Protein AF-A0A3B8RUN2-F1 (afdb_monomer_lite)

Foldseek 3Di:
DFEAEDEQEDVSVVVLVPPPCSVVVVVVNVVVGVYYHYHYDDLPVLCVVCVVVVHHFDDDPNDTDQDPVSVVD

Sequence (73 aa):
MKTAVIKLSGKSIDQFLAEENWTTQIRNLLLEYDGLIMVHGAGNIISDWATKLGCKSEFVNGHRVTNDDMMDI

Structure (mmCIF, N/CA/C/O backbone):
data_AF-A0A3B8RUN2-F1
#
_entry.id   AF-A0A3B8RUN2-F1
#
loop_
_atom_site.group_PDB
_atom_site.id
_atom_site.type_symbol
_atom_si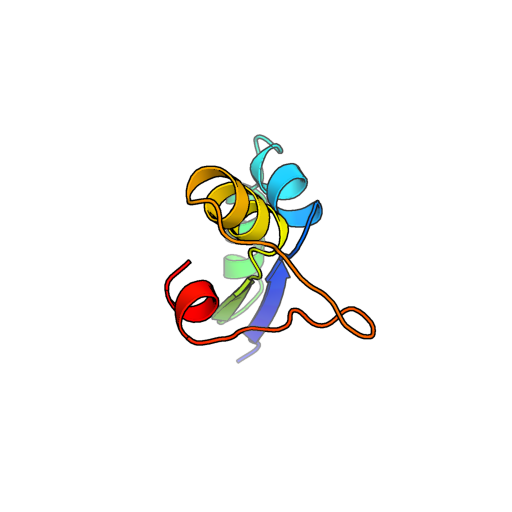te.label_atom_id
_atom_site.label_alt_id
_atom_site.label_comp_id
_atom_site.label_asym_id
_atom_site.label_entity_id
_atom_site.label_seq_id
_atom_site.pdbx_PDB_ins_code
_atom_site.Cartn_x
_atom_site.Cartn_y
_atom_site.Cartn_z
_atom_site.occupancy
_atom_site.B_iso_or_equiv
_atom_site.auth_seq_id
_atom_site.auth_comp_id
_atom_site.auth_asym_id
_atom_site.auth_atom_id
_atom_site.pdbx_PDB_model_num
ATOM 1 N N . MET A 1 1 ? -24.972 -1.760 10.468 1.00 84.50 1 MET A N 1
ATOM 2 C CA . MET A 1 1 ? -23.628 -2.193 10.063 1.00 84.50 1 MET A CA 1
ATOM 3 C C . MET A 1 1 ? -22.977 -1.081 9.257 1.00 84.50 1 MET A C 1
ATOM 5 O O . MET A 1 1 ? -23.459 -0.785 8.167 1.00 84.50 1 MET A O 1
ATOM 9 N N . LYS A 1 2 ? -21.962 -0.414 9.805 1.00 94.81 2 LYS A N 1
ATOM 10 C CA . LYS A 1 2 ? -21.134 0.575 9.108 1.00 94.81 2 LYS A CA 1
ATOM 11 C C . LYS A 1 2 ? -19.763 -0.034 8.852 1.00 94.81 2 LYS A C 1
ATOM 13 O O . LYS A 1 2 ? -19.093 -0.447 9.791 1.00 94.81 2 LYS A O 1
ATOM 18 N N . THR A 1 3 ? -19.351 -0.063 7.591 1.00 96.94 3 THR A N 1
ATOM 19 C CA . THR A 1 3 ? -18.040 -0.573 7.185 1.00 96.94 3 THR A CA 1
ATOM 20 C C . THR A 1 3 ? -17.161 0.586 6.745 1.00 96.94 3 THR A C 1
ATOM 22 O O . THR A 1 3 ? -17.560 1.366 5.880 1.00 96.94 3 THR A O 1
ATOM 25 N N . ALA A 1 4 ? -15.969 0.690 7.323 1.00 96.75 4 ALA A N 1
ATOM 26 C CA . ALA A 1 4 ? -14.932 1.590 6.844 1.00 96.75 4 ALA A CA 1
ATOM 27 C C . ALA A 1 4 ? -14.145 0.915 5.715 1.00 96.75 4 ALA A C 1
ATOM 29 O O . ALA A 1 4 ? -13.709 -0.228 5.852 1.00 96.75 4 ALA A O 1
ATOM 30 N N . VAL A 1 5 ? -13.937 1.630 4.609 1.00 97.06 5 VAL A N 1
ATOM 31 C CA . VAL A 1 5 ? -13.053 1.200 3.518 1.00 97.06 5 VAL A CA 1
ATOM 32 C C . VAL A 1 5 ? -11.929 2.217 3.396 1.00 97.06 5 VAL A C 1
ATOM 34 O O . VAL A 1 5 ? -12.183 3.389 3.125 1.00 97.06 5 VAL A O 1
ATOM 37 N N . ILE A 1 6 ? -10.692 1.775 3.602 1.00 94.69 6 ILE A N 1
ATOM 38 C CA . ILE A 1 6 ? -9.512 2.641 3.608 1.00 94.69 6 ILE A CA 1
ATOM 39 C C . ILE A 1 6 ? -8.583 2.219 2.481 1.00 94.69 6 ILE A C 1
ATOM 41 O O . ILE A 1 6 ? -8.135 1.075 2.429 1.00 94.69 6 ILE A O 1
ATOM 45 N N . LYS A 1 7 ? -8.260 3.164 1.595 1.00 95.19 7 LYS A N 1
ATOM 46 C CA . LYS A 1 7 ? -7.208 2.996 0.592 1.00 95.19 7 LYS A CA 1
ATOM 47 C C . LYS A 1 7 ? -5.906 3.610 1.104 1.00 95.19 7 LYS A C 1
ATOM 49 O O . LYS A 1 7 ? -5.802 4.831 1.178 1.00 95.19 7 LYS A O 1
ATOM 54 N N . LEU A 1 8 ? -4.912 2.778 1.400 1.00 93.12 8 LEU A N 1
ATOM 55 C CA . LEU A 1 8 ? -3.552 3.215 1.732 1.00 93.12 8 LEU A CA 1
ATOM 56 C C . LEU A 1 8 ? -2.656 3.011 0.509 1.00 93.12 8 LEU A C 1
ATOM 58 O O . LEU A 1 8 ? -2.528 1.897 0.009 1.00 93.12 8 LEU A O 1
ATOM 62 N N . SER A 1 9 ? -2.055 4.072 -0.033 1.00 90.69 9 SER A N 1
ATOM 63 C CA . SER A 1 9 ? -1.275 3.952 -1.273 1.00 90.69 9 SER A CA 1
ATOM 64 C C . SER A 1 9 ? -0.184 5.005 -1.411 1.00 90.69 9 SER A C 1
ATOM 66 O O . SER A 1 9 ? -0.332 6.136 -0.960 1.00 90.69 9 SER A O 1
ATOM 68 N N . GLY A 1 10 ? 0.893 4.650 -2.113 1.00 88.19 10 GLY A N 1
ATOM 69 C CA . GLY A 1 10 ? 2.026 5.550 -2.320 1.00 88.19 10 GLY A CA 1
ATOM 70 C C . GLY A 1 10 ? 2.709 5.897 -0.998 1.00 88.19 10 GLY A C 1
ATOM 71 O O . GLY A 1 10 ? 2.752 5.075 -0.087 1.00 88.19 10 GLY A O 1
ATOM 72 N N . LYS A 1 11 ? 3.199 7.136 -0.880 1.00 88.06 11 LYS A N 1
ATOM 73 C CA . LYS A 1 11 ? 3.940 7.609 0.303 1.00 88.06 11 LYS A CA 1
ATOM 74 C C . LYS A 1 11 ? 3.146 7.519 1.611 1.00 88.06 11 LYS A C 1
ATOM 76 O O . LYS A 1 11 ? 3.751 7.482 2.675 1.00 88.06 11 LYS A O 1
ATOM 81 N N . SER A 1 12 ? 1.812 7.478 1.541 1.00 89.44 12 SER A N 1
ATOM 82 C CA . SER A 1 12 ? 0.975 7.385 2.737 1.00 89.44 12 SER A CA 1
ATOM 83 C C . SER A 1 12 ? 1.122 6.040 3.447 1.00 89.44 12 SER A C 1
ATOM 85 O O . SER A 1 12 ? 0.865 5.983 4.639 1.00 89.44 12 SER A O 1
ATOM 87 N N . ILE A 1 13 ? 1.512 4.967 2.741 1.00 91.12 13 ILE A N 1
ATOM 88 C CA . ILE A 1 13 ? 1.784 3.666 3.371 1.00 91.12 13 ILE A CA 1
ATOM 89 C C . ILE A 1 13 ? 3.005 3.799 4.280 1.00 91.12 13 ILE A C 1
ATOM 91 O O . ILE A 1 13 ? 2.922 3.473 5.458 1.00 91.12 13 ILE A O 1
ATOM 95 N N . ASP A 1 14 ? 4.109 4.327 3.747 1.00 90.19 14 ASP A N 1
ATOM 96 C CA . ASP A 1 14 ? 5.365 4.454 4.491 1.00 90.19 14 ASP A CA 1
ATOM 97 C C . ASP A 1 14 ? 5.203 5.391 5.692 1.00 90.19 14 ASP A C 1
ATOM 99 O O . ASP A 1 14 ? 5.658 5.0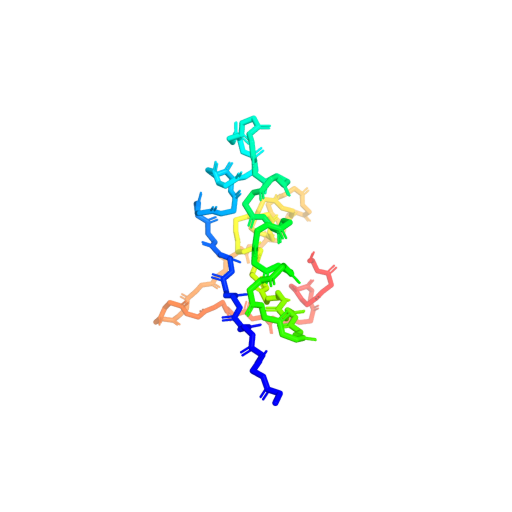80 6.787 1.00 90.19 14 ASP A O 1
ATOM 103 N N . GLN A 1 15 ? 4.504 6.516 5.504 1.00 91.44 15 GLN A N 1
ATOM 104 C CA . GLN A 1 15 ? 4.212 7.465 6.580 1.00 91.44 15 GLN A CA 1
ATOM 105 C C . GLN A 1 15 ? 3.340 6.838 7.665 1.00 91.44 15 GLN A C 1
ATOM 107 O O . GLN A 1 15 ? 3.696 6.905 8.835 1.00 91.44 15 GLN A O 1
ATOM 112 N N . PHE A 1 16 ? 2.245 6.181 7.272 1.00 92.19 16 PHE A N 1
ATOM 113 C CA . PHE A 1 16 ? 1.347 5.522 8.212 1.00 92.19 16 PHE A CA 1
ATOM 114 C C . PHE A 1 16 ? 2.073 4.446 9.022 1.00 92.19 16 PHE A C 1
ATOM 116 O O . PHE A 1 16 ? 1.925 4.392 10.233 1.00 92.19 16 PHE A O 1
ATOM 123 N N . LEU A 1 17 ? 2.894 3.614 8.378 1.00 90.25 17 LEU A N 1
ATOM 124 C CA . LEU A 1 17 ? 3.628 2.547 9.063 1.00 90.25 17 LEU A CA 1
ATOM 125 C C . LEU A 1 17 ? 4.810 3.058 9.902 1.00 90.25 17 LEU A C 1
ATOM 127 O O . LEU A 1 17 ? 5.250 2.351 10.807 1.00 90.25 17 LEU A O 1
ATOM 131 N N . ALA A 1 18 ? 5.320 4.259 9.620 1.00 94.06 18 ALA A N 1
ATOM 132 C CA . ALA A 1 18 ? 6.379 4.894 10.401 1.00 94.06 18 ALA A CA 1
ATOM 133 C C . ALA A 1 18 ? 5.873 5.535 11.707 1.00 94.06 18 ALA A C 1
ATOM 135 O O . ALA A 1 18 ? 6.676 5.803 12.600 1.00 94.06 18 ALA A O 1
ATOM 136 N N . GLU A 1 19 ? 4.568 5.790 11.842 1.00 94.31 19 GLU A N 1
ATOM 137 C CA . GLU A 1 19 ? 3.983 6.326 13.073 1.00 94.31 19 GLU A CA 1
ATOM 138 C C . GLU A 1 19 ? 3.940 5.250 14.167 1.00 94.31 19 GLU A C 1
ATOM 140 O O . GLU A 1 19 ? 3.262 4.241 14.015 1.00 94.31 19 GLU A O 1
ATOM 145 N N . GLU A 1 20 ? 4.587 5.460 15.319 1.00 93.38 20 GLU A N 1
ATOM 146 C CA . GLU A 1 20 ? 4.642 4.452 16.400 1.00 93.38 20 GLU A CA 1
ATOM 147 C C . GLU A 1 20 ? 3.260 3.952 16.869 1.00 93.38 20 GLU A C 1
ATOM 149 O O . GLU A 1 20 ? 3.128 2.840 17.383 1.00 93.38 20 GLU A O 1
ATOM 154 N N . ASN A 1 21 ? 2.212 4.757 16.683 1.00 94.69 21 ASN A N 1
ATOM 155 C CA . ASN A 1 21 ? 0.855 4.469 17.134 1.00 94.69 21 ASN A CA 1
ATOM 156 C C . ASN A 1 21 ? -0.099 3.984 16.024 1.00 94.69 21 ASN A C 1
ATOM 158 O O . ASN A 1 21 ? -1.305 3.901 16.279 1.00 94.69 21 ASN A O 1
ATOM 162 N N . TRP A 1 22 ? 0.381 3.636 14.824 1.00 94.81 22 TRP A N 1
ATOM 163 C CA . TRP A 1 22 ? -0.482 3.256 13.690 1.00 94.81 22 TRP A CA 1
ATOM 164 C C . TRP A 1 22 ? -1.447 2.104 14.018 1.00 94.81 22 TRP A C 1
ATOM 166 O O . TRP A 1 22 ? -2.620 2.119 13.641 1.00 94.81 22 TRP A O 1
ATOM 176 N N . THR A 1 23 ? -0.998 1.135 14.820 1.00 95.06 23 THR A N 1
ATOM 177 C CA . THR A 1 23 ? -1.828 0.016 15.302 1.00 95.06 23 THR A CA 1
ATOM 178 C C . THR A 1 23 ? -2.986 0.485 16.183 1.00 95.06 23 THR A C 1
ATOM 180 O O . THR A 1 23 ? -4.081 -0.080 16.133 1.00 95.06 23 THR A O 1
ATOM 183 N N . THR A 1 24 ? -2.779 1.551 16.960 1.00 96.50 24 THR A N 1
ATOM 184 C CA . THR A 1 24 ? -3.822 2.166 17.790 1.00 96.50 24 THR A CA 1
ATOM 185 C C . THR A 1 24 ? -4.858 2.867 16.920 1.00 96.50 24 THR A C 1
ATOM 187 O O . THR A 1 24 ? -6.049 2.778 17.209 1.00 96.50 24 THR A O 1
ATOM 190 N N . GLN A 1 25 ? -4.442 3.491 15.816 1.00 93.31 25 GLN A N 1
ATOM 191 C CA . GLN A 1 25 ? -5.371 4.100 14.862 1.00 93.31 25 GLN A CA 1
ATOM 192 C C . GLN A 1 25 ? -6.283 3.047 14.210 1.00 93.31 25 GLN A C 1
ATOM 194 O O . GLN A 1 25 ? -7.498 3.235 14.170 1.00 93.31 25 GLN A O 1
ATOM 199 N N . ILE A 1 26 ? -5.733 1.897 13.794 1.00 95.06 26 ILE A N 1
ATOM 200 C CA . ILE A 1 26 ? -6.537 0.769 13.281 1.00 95.06 26 ILE A CA 1
ATOM 201 C C . ILE A 1 26 ? -7.492 0.243 14.350 1.00 95.06 26 ILE A C 1
ATOM 203 O O . ILE A 1 26 ? -8.667 0.008 14.071 1.00 95.06 26 ILE A O 1
ATOM 207 N N . ARG A 1 27 ? -7.011 0.075 15.587 1.00 95.38 27 ARG A N 1
ATOM 208 C CA . ARG A 1 27 ? -7.856 -0.369 16.699 1.00 95.38 27 ARG A CA 1
ATOM 209 C C . ARG A 1 27 ? -9.035 0.578 16.919 1.00 95.38 27 ARG A C 1
ATOM 211 O O . ARG A 1 27 ? -10.145 0.097 17.107 1.00 95.38 27 ARG A O 1
ATOM 218 N N . ASN A 1 28 ? -8.817 1.890 16.882 1.00 95.69 28 ASN A N 1
ATOM 219 C CA . ASN A 1 28 ? -9.892 2.868 17.056 1.00 95.69 28 ASN A CA 1
ATOM 220 C C . ASN A 1 28 ? -10.941 2.750 15.941 1.00 95.69 28 ASN A C 1
ATOM 222 O O . ASN A 1 28 ? -12.134 2.728 16.227 1.00 95.69 28 ASN A O 1
ATOM 226 N N . LEU A 1 29 ? -10.512 2.548 14.692 1.00 94.94 29 LEU A N 1
ATOM 227 C CA . LEU A 1 29 ? -11.426 2.291 13.574 1.00 94.94 29 LEU A CA 1
ATOM 228 C C . LEU A 1 29 ? -12.242 1.006 13.774 1.00 94.94 29 LEU A C 1
ATOM 230 O O . LEU A 1 29 ? -13.437 0.990 13.504 1.00 94.94 29 LEU A O 1
ATOM 234 N N . LEU A 1 30 ? -11.632 -0.061 14.291 1.00 95.00 30 LEU A N 1
ATOM 235 C CA . LEU A 1 30 ? -12.343 -1.304 14.614 1.00 95.00 30 LEU A CA 1
ATOM 236 C C . LEU A 1 30 ? -13.316 -1.164 15.798 1.00 95.00 30 LEU A C 1
ATOM 238 O O . LEU A 1 30 ? -14.215 -1.987 15.934 1.00 95.00 30 LEU A O 1
ATOM 242 N N . LEU A 1 31 ? -13.139 -0.159 16.664 1.00 96.44 31 LEU A N 1
ATOM 243 C CA . LEU A 1 31 ? -14.080 0.153 17.747 1.00 96.44 31 LEU A CA 1
ATOM 244 C C . LEU A 1 31 ? -15.257 1.016 17.264 1.00 96.44 31 LEU A C 1
ATOM 246 O O . LEU A 1 31 ? -16.345 0.929 17.827 1.00 96.44 31 LEU A O 1
ATOM 250 N N . GLU A 1 32 ? -15.042 1.854 16.249 1.00 96.50 32 GLU A N 1
ATOM 251 C CA . GLU A 1 32 ? -16.056 2.767 15.703 1.00 96.50 32 GLU A CA 1
ATOM 252 C C . GLU A 1 32 ? -16.906 2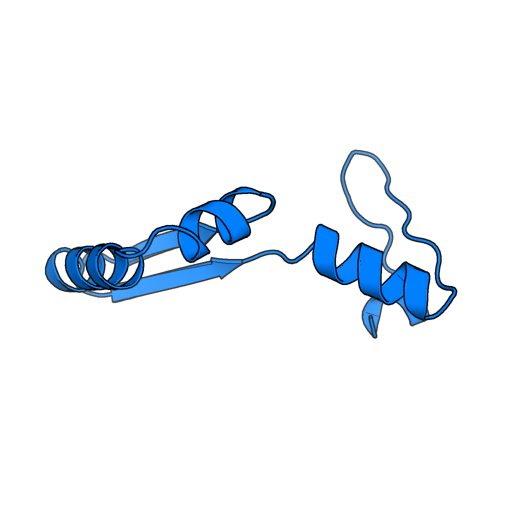.150 14.581 1.00 96.50 32 GLU A C 1
ATOM 254 O O . GLU A 1 32 ? -18.049 2.569 14.367 1.00 96.50 32 GLU A O 1
ATOM 259 N N . TYR A 1 33 ? -16.360 1.173 13.854 1.00 97.25 33 TYR A N 1
ATOM 260 C CA . TYR A 1 33 ? -17.000 0.542 12.703 1.00 97.25 33 TYR A CA 1
ATOM 261 C C . TYR A 1 33 ? -17.209 -0.952 12.935 1.00 97.25 33 TYR A C 1
ATOM 263 O O . TYR A 1 33 ? -16.364 -1.643 13.492 1.00 97.25 33 TYR A O 1
ATOM 271 N N . ASP A 1 34 ? -18.316 -1.472 12.409 1.00 96.56 34 ASP A N 1
ATOM 272 C CA . ASP A 1 34 ? -18.654 -2.897 12.484 1.00 96.56 34 ASP A CA 1
ATOM 273 C C . ASP A 1 34 ? -17.764 -3.759 11.566 1.00 96.56 34 ASP A C 1
ATOM 275 O O . ASP A 1 34 ? -17.745 -4.984 11.666 1.00 96.56 34 ASP A O 1
ATOM 279 N N . GLY A 1 35 ? -17.045 -3.125 10.635 1.00 95.88 35 GLY A N 1
ATOM 280 C CA . GLY A 1 35 ? -16.080 -3.784 9.766 1.00 95.88 35 GLY A CA 1
ATOM 281 C C . GLY A 1 35 ? -15.086 -2.800 9.161 1.00 95.88 35 GLY A C 1
ATOM 282 O O . GLY A 1 35 ? -15.410 -1.635 8.922 1.00 95.88 35 GLY A O 1
ATOM 283 N N . LEU A 1 36 ? -13.884 -3.294 8.875 1.00 96.56 36 LEU A N 1
ATOM 284 C CA . LEU A 1 36 ? -12.802 -2.537 8.257 1.00 96.56 36 LEU A CA 1
ATOM 285 C C . LEU A 1 36 ? -12.264 -3.301 7.045 1.00 96.56 36 LEU A C 1
ATOM 287 O O . LEU A 1 36 ? -11.887 -4.466 7.158 1.00 96.56 36 LEU A O 1
ATOM 291 N N . ILE A 1 37 ? -12.206 -2.631 5.897 1.00 97.00 37 ILE A N 1
ATOM 292 C CA . ILE A 1 37 ? -11.600 -3.137 4.664 1.00 97.00 37 ILE A CA 1
ATOM 293 C C . ILE A 1 37 ? -10.413 -2.242 4.322 1.00 97.00 37 ILE A C 1
ATOM 295 O O . ILE A 1 37 ? -10.569 -1.034 4.136 1.00 97.00 37 ILE A O 1
ATOM 299 N N . MET A 1 38 ? -9.231 -2.840 4.208 1.00 94.88 38 MET A N 1
ATOM 300 C CA . MET A 1 38 ? -8.021 -2.151 3.772 1.00 94.88 38 MET A CA 1
ATOM 301 C C . MET A 1 38 ? -7.699 -2.531 2.330 1.00 94.88 38 MET A C 1
ATOM 303 O O . MET A 1 38 ? -7.598 -3.708 1.995 1.00 94.88 38 MET A O 1
ATOM 307 N N . VAL A 1 39 ? -7.524 -1.524 1.482 1.00 96.62 39 VAL A N 1
ATOM 308 C CA . VAL A 1 39 ? -7.118 -1.667 0.082 1.00 96.62 39 VAL A CA 1
ATOM 309 C C . VAL A 1 39 ? -5.771 -0.978 -0.079 1.00 96.62 39 VAL A C 1
ATOM 311 O O . VAL A 1 39 ? -5.601 0.147 0.392 1.00 96.62 39 VAL A O 1
ATOM 314 N N . H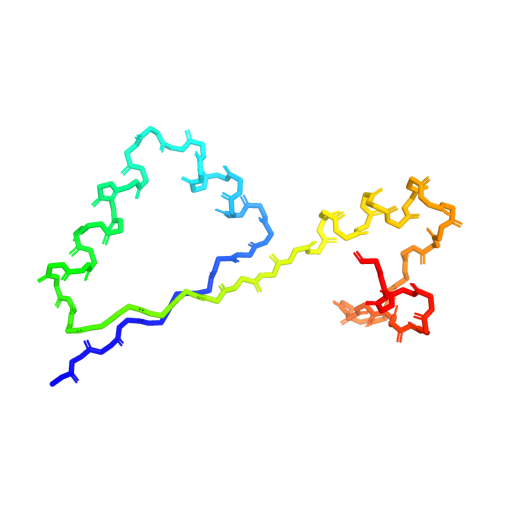IS A 1 40 ? -4.814 -1.611 -0.756 1.00 94.88 40 HIS A N 1
ATOM 315 C CA . HIS A 1 40 ? -3.506 -1.004 -0.979 1.00 94.88 40 HIS A CA 1
ATOM 316 C C . HIS A 1 40 ? -3.055 -1.059 -2.436 1.00 94.88 40 HIS A C 1
ATOM 318 O O . HIS A 1 40 ? -3.534 -1.857 -3.237 1.00 94.88 40 HIS A O 1
ATOM 324 N N . GLY A 1 41 ? -2.127 -0.164 -2.770 1.00 91.62 41 GLY A N 1
ATOM 325 C CA . GLY A 1 41 ? -1.276 -0.294 -3.951 1.00 91.62 41 GLY A CA 1
ATOM 326 C C . GLY A 1 41 ? 0.158 -0.619 -3.536 1.00 91.62 41 GLY A C 1
ATOM 327 O O . GLY A 1 41 ? 0.461 -0.684 -2.348 1.00 91.62 41 GLY A O 1
ATOM 328 N N . ALA A 1 42 ? 1.051 -0.785 -4.508 1.00 90.88 42 ALA A N 1
ATOM 329 C CA . ALA A 1 42 ? 2.471 -1.048 -4.248 1.00 90.88 42 ALA A CA 1
ATOM 330 C C . ALA A 1 42 ? 3.392 -0.433 -5.320 1.00 90.88 42 ALA A C 1
ATOM 332 O O . ALA A 1 42 ? 4.465 -0.948 -5.599 1.00 90.88 42 ALA A O 1
ATOM 333 N N . GLY A 1 43 ? 2.974 0.674 -5.951 1.00 92.25 43 GLY A N 1
ATOM 334 C CA . GLY A 1 43 ? 3.615 1.207 -7.162 1.00 92.25 43 GLY A CA 1
ATOM 335 C C . GLY A 1 43 ? 5.136 1.399 -7.075 1.00 92.25 43 GLY A C 1
ATOM 336 O O . GLY A 1 43 ? 5.830 1.048 -8.026 1.00 92.25 43 GLY A O 1
ATOM 337 N N . ASN A 1 44 ? 5.647 1.908 -5.947 1.00 91.81 44 ASN A N 1
ATOM 338 C CA . ASN A 1 44 ? 7.088 2.086 -5.731 1.00 91.81 44 ASN A CA 1
ATOM 339 C C . ASN A 1 44 ? 7.805 0.740 -5.566 1.00 91.81 44 ASN A C 1
ATOM 341 O O . ASN A 1 44 ? 8.746 0.472 -6.300 1.00 91.81 44 ASN A O 1
ATOM 345 N N . ILE A 1 45 ? 7.291 -0.134 -4.692 1.00 92.81 45 ILE A N 1
ATOM 346 C CA . ILE A 1 45 ? 7.848 -1.473 -4.430 1.00 92.81 45 ILE A CA 1
ATOM 347 C C . ILE A 1 45 ? 7.943 -2.286 -5.727 1.00 92.81 45 ILE A C 1
ATOM 349 O O . ILE A 1 45 ? 8.975 -2.887 -6.007 1.00 92.81 45 ILE A O 1
ATOM 353 N N . ILE A 1 46 ? 6.891 -2.246 -6.546 1.00 95.12 46 ILE A N 1
ATOM 354 C CA . ILE A 1 46 ? 6.848 -2.913 -7.850 1.00 95.12 46 ILE A CA 1
ATOM 355 C C . ILE A 1 46 ? 7.937 -2.356 -8.784 1.00 95.12 46 ILE A C 1
ATOM 357 O O . ILE A 1 46 ? 8.648 -3.113 -9.435 1.00 95.12 46 ILE A O 1
ATOM 361 N N . SER A 1 47 ? 8.108 -1.029 -8.850 1.00 95.12 47 SER A N 1
ATOM 362 C CA . SER A 1 47 ? 9.160 -0.415 -9.682 1.00 95.12 47 SER A CA 1
ATOM 363 C C . SER A 1 47 ? 10.573 -0.774 -9.205 1.00 95.12 47 SER A C 1
ATOM 365 O O . SER A 1 47 ? 11.471 -0.962 -10.030 1.00 95.12 47 SER A O 1
ATOM 367 N N . ASP A 1 48 ? 10.769 -0.884 -7.892 1.00 95.38 48 ASP A N 1
ATOM 368 C CA . ASP A 1 48 ? 12.052 -1.255 -7.297 1.00 95.38 48 ASP A CA 1
ATOM 369 C C . ASP A 1 48 ? 12.413 -2.707 -7.629 1.00 95.38 48 ASP A C 1
ATOM 371 O O . ASP A 1 48 ? 13.550 -2.989 -8.018 1.00 95.38 48 ASP A O 1
ATOM 375 N N . TRP A 1 49 ? 11.452 -3.629 -7.517 1.00 97.12 49 TRP A N 1
ATOM 376 C CA . TRP A 1 49 ? 11.645 -5.026 -7.911 1.00 97.12 49 TRP A CA 1
ATOM 377 C C . TRP A 1 49 ? 11.853 -5.178 -9.412 1.00 97.12 49 TRP A C 1
ATOM 379 O O . TRP A 1 49 ? 12.790 -5.870 -9.809 1.00 97.12 49 TRP A O 1
ATOM 389 N N . ALA A 1 50 ? 11.087 -4.455 -10.232 1.00 96.81 50 ALA A N 1
ATOM 390 C CA . ALA A 1 50 ? 11.285 -4.446 -11.678 1.00 96.81 50 ALA A CA 1
ATOM 391 C C . ALA A 1 50 ? 12.724 -4.071 -12.039 1.00 96.81 50 ALA A C 1
ATOM 393 O O . ALA A 1 50 ? 13.399 -4.800 -12.761 1.00 96.81 50 ALA A O 1
ATOM 394 N N . THR A 1 51 ? 13.231 -2.993 -11.438 1.00 96.25 51 THR A N 1
ATOM 395 C CA . THR A 1 51 ? 14.600 -2.521 -11.670 1.00 96.25 51 THR A CA 1
ATOM 396 C C . THR A 1 51 ? 15.640 -3.567 -11.261 1.00 96.25 51 THR A C 1
ATOM 398 O O . THR A 1 51 ? 16.595 -3.805 -12.000 1.00 96.25 51 THR A O 1
ATOM 401 N N . LYS A 1 52 ? 15.456 -4.229 -10.111 1.00 97.12 52 LYS A N 1
ATOM 402 C CA . LYS A 1 52 ? 16.364 -5.288 -9.630 1.00 97.12 52 LYS A CA 1
ATOM 403 C C . LYS A 1 52 ? 16.369 -6.527 -10.527 1.00 97.12 52 LYS A C 1
ATOM 405 O O . LYS A 1 52 ? 17.391 -7.201 -10.605 1.00 97.12 52 LYS A O 1
ATOM 410 N N . LEU A 1 53 ? 15.251 -6.812 -11.189 1.00 96.50 53 LEU A N 1
ATOM 411 C CA . LEU A 1 53 ? 15.089 -7.939 -12.109 1.00 96.50 53 LEU A CA 1
ATOM 412 C C . LEU A 1 53 ? 15.464 -7.590 -13.560 1.00 96.50 53 LEU A C 1
ATOM 414 O O . LEU A 1 53 ? 15.402 -8.449 -14.433 1.00 96.50 53 LEU A O 1
ATOM 418 N N . GLY A 1 54 ? 15.888 -6.350 -13.828 1.00 94.88 54 GLY A N 1
ATOM 419 C CA . GLY A 1 54 ? 16.236 -5.888 -15.174 1.00 94.88 54 GLY A CA 1
ATOM 420 C C . GLY A 1 54 ? 15.028 -5.544 -16.051 1.00 94.88 54 GLY A C 1
ATOM 421 O O . GLY A 1 54 ? 15.192 -5.279 -17.241 1.00 94.88 54 GLY A O 1
ATOM 422 N N . CYS A 1 55 ? 13.826 -5.505 -15.477 1.00 94.19 55 CYS A N 1
ATOM 423 C CA . CYS A 1 55 ? 12.600 -5.097 -16.150 1.00 94.19 55 CYS A CA 1
ATOM 424 C C . CYS A 1 55 ? 12.417 -3.577 -16.071 1.00 94.19 55 CYS A C 1
ATOM 426 O O . CYS A 1 55 ? 12.749 -2.922 -15.078 1.00 94.19 55 CYS A O 1
ATOM 428 N N . LYS A 1 56 ? 11.843 -2.992 -17.123 1.00 90.25 56 LYS A N 1
ATOM 429 C CA . LYS A 1 56 ? 11.594 -1.551 -17.189 1.00 90.25 56 LYS A CA 1
ATOM 430 C C . LYS A 1 56 ? 10.174 -1.222 -16.734 1.00 90.25 56 LYS A C 1
ATOM 432 O O . LYS A 1 56 ? 9.198 -1.717 -17.281 1.00 90.25 56 LYS A O 1
ATOM 437 N N . SER A 1 57 ? 10.078 -0.317 -15.766 1.00 94.31 57 SER A N 1
ATOM 438 C CA . SER A 1 57 ? 8.816 0.2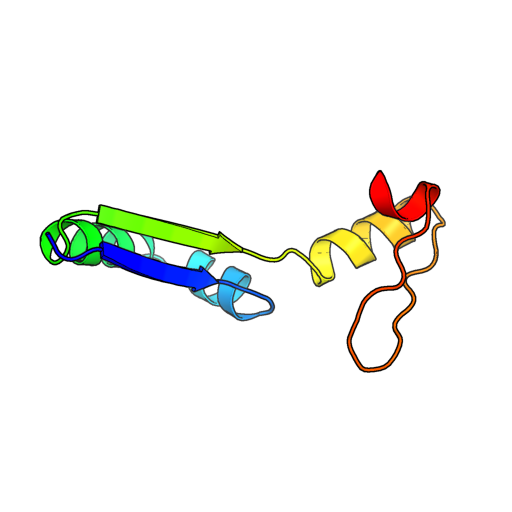54 -15.297 1.00 94.31 57 SER A CA 1
ATOM 439 C C . SER A 1 57 ? 8.329 1.322 -16.288 1.00 94.31 57 SER A C 1
ATOM 441 O O . SER A 1 57 ? 8.996 2.343 -16.469 1.00 94.31 57 SER A O 1
ATOM 443 N N . GLU A 1 58 ? 7.185 1.097 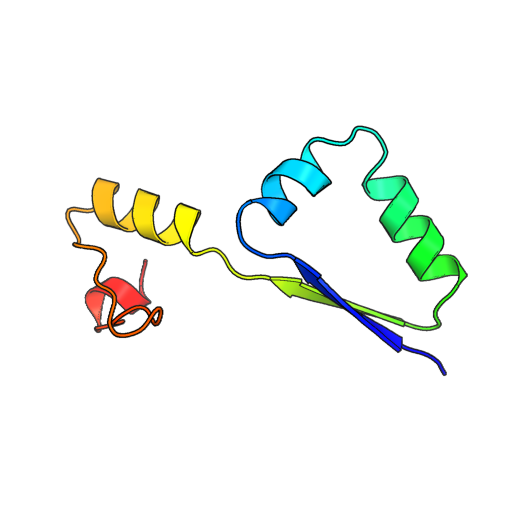-16.940 1.00 95.31 58 GLU A N 1
ATOM 444 C CA . GLU A 1 58 ? 6.602 2.022 -17.922 1.00 95.31 58 GLU A CA 1
ATOM 445 C C . GLU A 1 58 ? 5.211 2.502 -17.506 1.00 95.31 58 GLU A C 1
ATOM 447 O O . GLU A 1 58 ? 4.423 1.759 -16.916 1.00 95.31 58 GLU A O 1
ATOM 452 N N . PHE A 1 59 ? 4.903 3.761 -17.829 1.00 96.81 59 PHE A N 1
ATOM 453 C CA . PHE A 1 59 ? 3.632 4.394 -17.493 1.00 96.81 59 PHE A CA 1
ATOM 454 C C . PHE A 1 59 ? 3.072 5.193 -18.668 1.00 96.81 59 PHE A C 1
ATOM 456 O O . PHE A 1 59 ? 3.801 5.928 -19.333 1.00 96.81 59 PHE A O 1
ATOM 463 N N . VAL A 1 60 ? 1.754 5.114 -18.856 1.00 97.75 60 VAL A N 1
ATOM 464 C CA . VAL A 1 60 ? 0.986 5.930 -19.803 1.00 97.75 60 VAL A CA 1
ATOM 465 C C . VAL A 1 60 ? -0.167 6.575 -19.041 1.00 97.75 60 VAL A C 1
ATOM 467 O O . VAL A 1 60 ? -0.974 5.883 -18.425 1.00 97.75 60 VAL A O 1
ATOM 470 N N . ASN A 1 61 ? -0.240 7.909 -19.045 1.00 96.62 61 ASN A N 1
ATOM 471 C CA . ASN A 1 61 ? -1.284 8.681 -18.352 1.00 96.62 61 ASN A CA 1
ATOM 472 C C . ASN A 1 61 ? -1.453 8.317 -16.861 1.00 96.62 61 ASN A C 1
ATOM 474 O O . ASN A 1 61 ? -2.562 8.289 -16.340 1.00 96.62 61 ASN A O 1
ATOM 478 N N . GLY A 1 62 ? -0.350 8.008 -16.172 1.00 92.50 62 GLY A N 1
ATOM 479 C CA . GLY A 1 62 ? -0.365 7.626 -14.755 1.00 92.50 62 GLY A CA 1
ATOM 480 C C . GLY A 1 62 ? -0.734 6.163 -14.480 1.00 92.50 62 GLY A C 1
ATOM 481 O O . GLY A 1 62 ? -0.722 5.749 -13.323 1.00 92.50 62 GLY A O 1
ATOM 482 N N . HIS A 1 63 ? -1.001 5.364 -15.514 1.00 94.81 63 HIS A N 1
ATOM 483 C CA . HIS A 1 63 ? -1.240 3.928 -15.400 1.00 94.81 63 HIS A CA 1
ATOM 484 C C . HIS A 1 63 ? 0.006 3.146 -15.797 1.00 94.81 63 HIS A C 1
ATOM 486 O O . HIS A 1 63 ? 0.649 3.467 -16.794 1.00 94.81 63 HIS A O 1
ATOM 492 N N . ARG A 1 64 ? 0.344 2.122 -15.013 1.00 95.19 64 ARG A N 1
ATOM 493 C CA . ARG A 1 64 ? 1.438 1.205 -15.333 1.00 95.19 64 ARG A CA 1
ATOM 494 C C . ARG A 1 64 ? 1.067 0.384 -16.566 1.00 95.19 64 ARG A C 1
ATOM 496 O O . ARG A 1 64 ? -0.047 -0.131 -16.644 1.00 95.19 64 ARG A O 1
ATOM 503 N N . VAL A 1 65 ? 2.005 0.243 -17.494 1.00 96.75 65 VAL A N 1
ATOM 504 C CA . VAL A 1 65 ? 1.919 -0.774 -18.544 1.00 96.75 65 VAL A CA 1
ATOM 505 C C . VAL A 1 65 ? 2.372 -2.095 -17.930 1.00 96.75 65 VAL A C 1
ATOM 507 O O . VAL A 1 65 ? 3.513 -2.207 -17.490 1.00 96.75 65 VAL A O 1
ATOM 510 N N . THR A 1 66 ? 1.470 -3.072 -17.867 1.00 96.69 66 THR A N 1
ATOM 511 C CA . THR A 1 66 ? 1.744 -4.399 -17.305 1.00 96.69 66 THR A CA 1
ATOM 512 C C . THR A 1 66 ? 1.673 -5.427 -18.429 1.00 96.69 66 THR A C 1
ATOM 514 O O . THR A 1 66 ? 0.583 -5.805 -18.850 1.00 96.69 66 THR A O 1
ATOM 517 N N . ASN A 1 67 ? 2.836 -5.806 -18.959 1.00 94.69 67 ASN A N 1
ATOM 518 C CA . ASN A 1 67 ? 2.995 -6.953 -19.857 1.00 94.69 67 ASN A CA 1
ATOM 519 C C . ASN A 1 67 ? 3.193 -8.245 -19.040 1.00 94.69 67 ASN A C 1
ATOM 521 O O . ASN A 1 67 ? 3.165 -8.194 -17.811 1.00 94.69 67 ASN A O 1
ATOM 525 N N . ASP A 1 68 ? 3.404 -9.374 -19.719 1.00 95.69 68 ASP A N 1
ATOM 526 C CA . ASP A 1 68 ? 3.529 -10.690 -19.077 1.00 95.69 68 ASP A CA 1
ATOM 527 C C . ASP A 1 68 ? 4.643 -10.710 -18.016 1.00 95.69 68 ASP A C 1
ATOM 529 O O . ASP A 1 68 ? 4.375 -11.036 -16.865 1.00 95.69 68 ASP A O 1
ATOM 533 N N . ASP A 1 69 ? 5.848 -10.237 -18.355 1.00 92.50 69 ASP A N 1
ATOM 534 C CA . ASP A 1 69 ? 6.966 -10.179 -17.403 1.00 92.50 69 ASP A CA 1
ATOM 535 C C . ASP A 1 69 ? 6.656 -9.271 -16.203 1.00 92.50 69 ASP A C 1
ATOM 537 O O . ASP A 1 69 ? 6.943 -9.620 -15.066 1.00 92.50 69 ASP A O 1
ATOM 541 N N . MET A 1 70 ? 6.059 -8.097 -16.439 1.00 95.94 70 MET A N 1
ATOM 542 C CA . MET A 1 70 ? 5.734 -7.111 -15.400 1.00 95.94 70 MET A CA 1
ATOM 543 C C . MET A 1 70 ? 4.581 -7.560 -14.492 1.00 95.94 70 MET A C 1
ATOM 545 O O . MET A 1 70 ? 4.429 -7.007 -13.405 1.00 95.94 70 MET A O 1
ATOM 549 N N . MET A 1 71 ? 3.744 -8.504 -14.929 1.00 95.31 71 MET A N 1
ATOM 550 C CA . MET A 1 71 ? 2.647 -9.047 -14.122 1.00 95.31 71 MET A CA 1
ATOM 551 C C . MET A 1 71 ? 3.162 -9.940 -12.986 1.00 95.31 71 MET A C 1
ATOM 553 O O . MET A 1 71 ? 2.544 -9.981 -11.921 1.00 95.31 71 MET A O 1
ATOM 557 N N . ASP A 1 72 ? 4.293 -10.612 -13.210 1.00 93.69 72 ASP A N 1
ATOM 558 C CA . ASP A 1 72 ? 4.940 -11.503 -12.241 1.00 93.69 72 ASP A CA 1
ATOM 559 C C . ASP A 1 72 ? 5.876 -10.762 -11.262 1.00 93.69 72 ASP A C 1
ATOM 561 O O . ASP A 1 72 ? 6.433 -11.380 -10.349 1.00 93.69 72 ASP A O 1
ATOM 565 N N . ILE A 1 73 ? 6.043 -9.444 -11.441 1.00 90.38 73 ILE A N 1
ATOM 566 C CA . ILE A 1 73 ? 6.812 -8.547 -10.556 1.00 90.38 73 ILE A CA 1
ATOM 567 C C . ILE A 1 73 ? 5.929 -7.985 -9.444 1.00 90.38 73 ILE A C 1
ATOM 569 O O . ILE A 1 73 ? 6.346 -8.088 -8.267 1.00 90.38 73 ILE A O 1
#

Radius of gyration: 16.16 Å; chains: 1; bounding box: 40×20×38 Å

Secondary structure (DSSP, 8-state):
--EEEEEE-THHHHHHHHSTTHHHHHHHHHHHSSEEEEEE--HHHHHHHHHHTT----EETTEEP--HHHH--

pLDDT: mean 94.28, std 2.6, range [84.5, 97.75]